Protein AF-A0A2H9QC06-F1 (afdb_monomer)

Radius of gyration: 13.52 Å; Cα contacts (8 Å, |Δi|>4): 52; chains: 1; bounding box: 35×26×29 Å

Mean predicted aligned error: 5.18 Å

Secondary structure (DSSP, 8-state):
--HHHHHHHHHHHHHHHHHHHHHH---EEEHHHHHHHHHS----SS-EEE--HHHHHHHHHHS------

Solvent-accessible surface area (backbone atoms only — not comparable to full-atom values): 4244 Å² total; per-residue (Å²): 144,70,69,60,66,60,50,52,53,44,33,50,54,36,47,53,50,53,54,52,47,66,74,76,50,83,67,46,69,36,64,44,49,36,45,22,75,74,70,69,57,62,80,33,67,64,87,45,71,49,63,54,74,69,56,48,54,57,47,54,76,78,43,90,82,76,78,83,131

Foldseek 3Di:
DPPVVVVVVLLVVVVVVVVVCVVPDDWDWDDPVVCCVPPVDDGDSDTDIGDDPVVVVVVVVVDPDDDDD

Sequence (69 aa):
MVKEFWSELL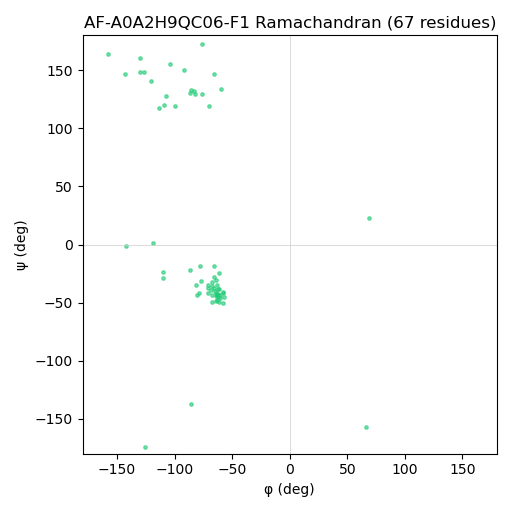TKESWAMLTSLAREYDFILIGGWSVYLWAGMHKSKDIDIVVDYGTLKLLSGRFNLGKNP

Structure (mmCIF, N/CA/C/O backbone):
data_AF-A0A2H9QC06-F1
#
_entry.id   AF-A0A2H9QC06-F1
#
loop_
_atom_site.group_PDB
_atom_site.id
_atom_site.type_symbol
_atom_site.label_atom_id
_atom_site.label_alt_id
_atom_site.label_comp_id
_atom_site.label_asym_id
_atom_site.label_entity_id
_atom_site.label_seq_id
_atom_site.pdbx_PDB_ins_code
_atom_site.Cartn_x
_atom_site.Cartn_y
_atom_site.Cartn_z
_atom_site.occupancy
_atom_site.B_iso_or_equiv
_atom_site.auth_seq_id
_atom_site.auth_comp_id
_atom_site.auth_asym_id
_atom_site.auth_atom_id
_atom_site.pdbx_PDB_model_num
ATOM 1 N N . MET A 1 1 ? 22.185 15.997 -17.093 1.00 45.69 1 MET A N 1
ATOM 2 C CA . MET A 1 1 ? 22.248 14.579 -16.681 1.00 45.69 1 MET A CA 1
ATOM 3 C C . MET A 1 1 ? 22.222 14.529 -15.150 1.00 45.69 1 MET A C 1
ATOM 5 O O . MET A 1 1 ? 23.267 14.546 -14.531 1.00 45.69 1 MET A O 1
ATOM 9 N N . VAL A 1 2 ? 21.031 14.638 -14.542 1.00 51.91 2 VAL A N 1
ATOM 10 C CA . VAL A 1 2 ? 20.799 14.643 -13.067 1.00 51.91 2 VAL A CA 1
ATOM 11 C C . VAL A 1 2 ? 19.507 13.865 -12.714 1.00 51.91 2 VAL A C 1
ATOM 13 O O . VAL A 1 2 ? 19.136 13.718 -11.557 1.00 51.91 2 VAL A O 1
ATOM 16 N N . LYS A 1 3 ? 18.788 13.346 -13.720 1.00 52.94 3 LYS A N 1
ATOM 17 C CA . LYS A 1 3 ? 17.408 12.853 -13.574 1.00 52.94 3 LYS A CA 1
ATOM 18 C C . LYS A 1 3 ? 17.314 11.471 -12.914 1.00 52.94 3 LYS A C 1
ATOM 20 O O . LYS A 1 3 ? 16.331 11.203 -12.233 1.00 52.94 3 LYS A O 1
ATOM 25 N N . GLU A 1 4 ? 18.317 10.618 -13.110 1.00 57.47 4 GLU A N 1
ATOM 26 C CA . GLU A 1 4 ? 18.265 9.210 -12.691 1.00 57.47 4 GLU A CA 1
ATOM 27 C C . GLU A 1 4 ? 18.521 9.030 -11.191 1.00 57.47 4 GLU A C 1
ATOM 29 O O . GLU A 1 4 ? 17.752 8.336 -10.536 1.00 57.47 4 GLU A O 1
ATOM 34 N N . PHE A 1 5 ? 19.490 9.746 -10.609 1.00 57.94 5 PHE A N 1
ATOM 35 C CA . PHE A 1 5 ? 19.861 9.577 -9.195 1.00 57.94 5 PHE A CA 1
ATOM 36 C C . PHE A 1 5 ? 18.705 9.878 -8.222 1.00 57.94 5 PHE A C 1
ATOM 38 O O . PHE A 1 5 ? 18.429 9.111 -7.302 1.00 57.94 5 PHE A O 1
ATOM 45 N N . TRP A 1 6 ? 17.961 10.963 -8.464 1.00 59.03 6 TRP A N 1
ATOM 46 C CA . TRP A 1 6 ? 16.772 11.303 -7.670 1.00 59.03 6 TRP A CA 1
ATOM 47 C C . TRP A 1 6 ? 15.627 10.308 -7.868 1.00 59.03 6 TRP A C 1
ATOM 49 O O . TRP A 1 6 ? 14.847 10.066 -6.950 1.00 59.03 6 TRP A O 1
ATOM 59 N N . SER A 1 7 ? 15.515 9.726 -9.063 1.00 72.12 7 SER A N 1
ATOM 60 C CA . SER A 1 7 ? 14.498 8.717 -9.352 1.00 72.12 7 SER A CA 1
ATOM 61 C C . SER A 1 7 ? 14.802 7.396 -8.645 1.00 72.12 7 SER A C 1
ATOM 63 O O . SER A 1 7 ? 13.886 6.741 -8.150 1.00 72.12 7 SER A O 1
ATOM 65 N N . GLU A 1 8 ? 16.072 7.009 -8.554 1.00 79.88 8 GLU A N 1
ATOM 66 C CA . GLU A 1 8 ? 16.491 5.799 -7.842 1.00 79.88 8 GLU A CA 1
ATOM 67 C C . GLU A 1 8 ? 16.284 5.909 -6.334 1.00 79.88 8 GLU A C 1
ATOM 69 O O . GLU A 1 8 ? 15.757 4.979 -5.725 1.00 79.88 8 GLU A O 1
ATOM 74 N N . LEU A 1 9 ? 16.632 7.051 -5.734 1.00 84.06 9 LEU A N 1
ATOM 75 C CA . LEU A 1 9 ? 16.409 7.263 -4.306 1.00 84.06 9 LEU A CA 1
ATOM 76 C C . LEU A 1 9 ? 14.915 7.194 -3.959 1.00 84.06 9 LEU A C 1
ATOM 78 O O . LEU A 1 9 ? 14.531 6.423 -3.083 1.00 84.06 9 LEU A O 1
ATOM 82 N N . LEU A 1 10 ? 14.073 7.920 -4.702 1.00 83.81 10 LEU A N 1
ATOM 83 C CA . LEU A 1 10 ? 12.623 7.921 -4.482 1.00 83.81 10 LEU A CA 1
ATOM 84 C C . LEU A 1 10 ? 12.023 6.524 -4.666 1.00 83.81 10 LEU A C 1
ATOM 86 O O . LEU A 1 10 ? 11.279 6.055 -3.817 1.00 83.81 10 LEU A O 1
ATOM 90 N N . THR A 1 11 ? 12.387 5.811 -5.735 1.00 89.69 11 THR A N 1
ATOM 91 C CA . THR A 1 11 ? 11.875 4.445 -5.950 1.00 89.69 11 THR A CA 1
ATOM 92 C C . THR A 1 11 ? 12.360 3.458 -4.883 1.00 89.69 11 THR A C 1
ATOM 94 O O . THR A 1 11 ? 11.648 2.501 -4.577 1.00 89.69 11 THR A O 1
ATOM 97 N N . LYS A 1 12 ? 13.532 3.682 -4.273 1.00 91.44 12 LYS A N 1
ATOM 98 C CA . LYS A 1 12 ? 14.023 2.888 -3.138 1.00 91.44 12 LYS A CA 1
ATOM 99 C C . LYS A 1 12 ? 13.230 3.159 -1.858 1.00 91.44 12 LYS A C 1
ATOM 101 O O . LYS A 1 12 ? 12.907 2.210 -1.145 1.00 91.44 12 LYS A O 1
ATOM 106 N N . GLU A 1 13 ? 12.903 4.415 -1.573 1.00 93.31 13 GLU A N 1
ATOM 107 C CA . GLU A 1 13 ? 12.058 4.786 -0.431 1.00 93.31 13 GLU A CA 1
ATOM 108 C C . GLU A 1 13 ? 10.643 4.221 -0.584 1.00 93.31 13 GLU A C 1
ATOM 110 O O . GLU A 1 13 ? 10.125 3.593 0.342 1.00 93.31 13 GLU A O 1
ATOM 115 N N . SER A 1 14 ? 10.060 4.324 -1.780 1.00 93.62 14 SER A N 1
ATOM 116 C CA . SER A 1 14 ? 8.759 3.724 -2.085 1.00 93.62 14 SER A CA 1
ATOM 117 C C . SER A 1 14 ? 8.792 2.199 -1.955 1.00 93.62 14 SER A C 1
ATOM 119 O O . SER A 1 14 ? 7.867 1.607 -1.408 1.00 93.62 14 SER A O 1
ATOM 121 N N . TRP A 1 15 ? 9.879 1.540 -2.365 1.00 95.12 15 TRP A N 1
ATOM 122 C CA . TRP A 1 15 ? 10.039 0.099 -2.153 1.00 95.12 15 TRP A CA 1
ATOM 123 C C . TRP A 1 15 ? 10.092 -0.282 -0.669 1.00 95.12 15 TRP A C 1
ATOM 125 O O . TRP A 1 15 ? 9.457 -1.254 -0.248 1.00 95.12 15 TRP A O 1
ATOM 135 N N . ALA A 1 16 ? 10.828 0.483 0.141 1.00 96.25 16 ALA A N 1
ATOM 136 C CA . ALA A 1 16 ? 10.892 0.267 1.583 1.00 96.25 16 ALA A CA 1
ATOM 137 C C . ALA A 1 16 ? 9.512 0.444 2.237 1.00 96.25 16 ALA A C 1
ATOM 139 O O . ALA A 1 16 ? 9.109 -0.399 3.041 1.00 96.25 16 ALA A O 1
ATOM 140 N N . MET A 1 17 ? 8.759 1.475 1.839 1.00 95.94 17 MET A N 1
ATOM 141 C CA . MET A 1 17 ? 7.391 1.697 2.311 1.00 95.94 17 MET A CA 1
ATOM 142 C C . MET A 1 17 ? 6.452 0.562 1.886 1.00 95.94 17 MET A C 1
ATOM 144 O O . MET A 1 17 ? 5.762 0.002 2.734 1.00 95.94 17 MET A O 1
ATOM 148 N N . LEU A 1 18 ? 6.470 0.156 0.612 1.00 96.56 18 LEU A N 1
ATOM 149 C CA . LEU A 1 18 ? 5.659 -0.956 0.105 1.00 96.56 18 LEU A CA 1
ATOM 150 C C . LEU A 1 18 ? 5.951 -2.257 0.864 1.00 96.56 18 LEU A C 1
ATOM 152 O O . LEU A 1 18 ? 5.031 -2.980 1.239 1.00 96.56 18 LEU A O 1
ATOM 156 N N . THR A 1 19 ? 7.226 -2.526 1.150 1.00 96.81 19 THR A N 1
ATOM 157 C CA . THR A 1 19 ? 7.640 -3.694 1.940 1.00 96.81 19 THR A CA 1
ATOM 158 C C . THR A 1 19 ? 7.152 -3.606 3.389 1.00 96.81 19 THR A C 1
ATOM 160 O O . THR A 1 19 ? 6.773 -4.627 3.958 1.00 96.81 19 THR A O 1
ATOM 163 N N . SER A 1 20 ? 7.150 -2.414 3.999 1.00 97.06 20 SER A N 1
ATOM 164 C CA . SER A 1 20 ? 6.581 -2.210 5.340 1.00 97.06 20 SER A CA 1
ATOM 165 C C . SER A 1 20 ? 5.081 -2.478 5.336 1.00 97.06 20 SER A C 1
ATOM 167 O O . SER A 1 20 ? 4.606 -3.266 6.144 1.00 97.06 20 SER A O 1
ATOM 169 N N . LEU A 1 21 ? 4.352 -1.897 4.378 1.00 97.19 21 LEU A N 1
ATOM 170 C CA . LEU A 1 21 ? 2.911 -2.099 4.238 1.00 97.19 21 LEU A CA 1
ATOM 171 C C . LEU A 1 21 ? 2.576 -3.587 4.08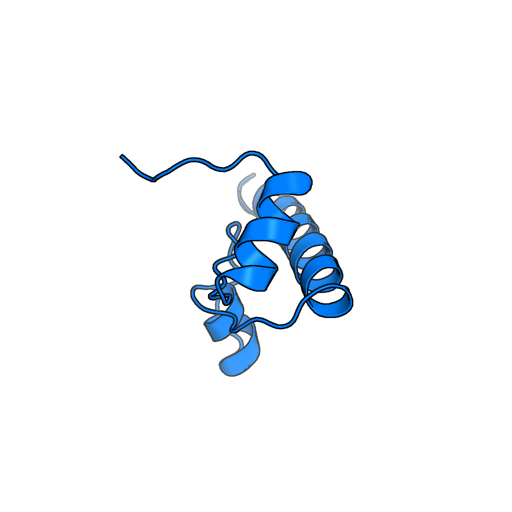3 1.00 97.19 21 LEU A C 1
ATOM 173 O O . LEU A 1 21 ? 1.696 -4.077 4.781 1.00 97.19 21 LEU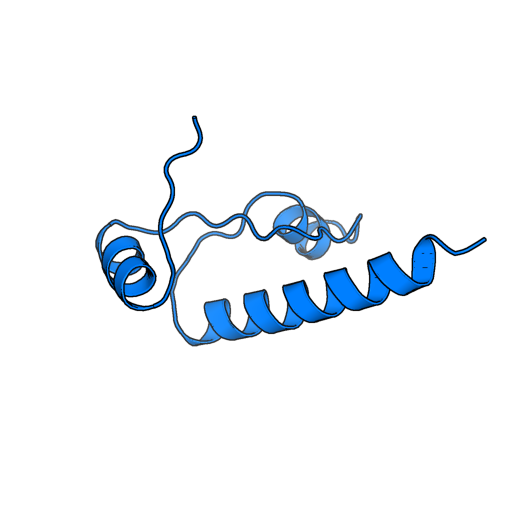 A O 1
ATOM 177 N N . ALA A 1 22 ? 3.313 -4.320 3.238 1.00 97.19 22 ALA A N 1
ATOM 178 C CA . ALA A 1 22 ? 3.084 -5.748 2.975 1.00 97.19 22 ALA A CA 1
ATOM 179 C C . ALA A 1 22 ? 3.337 -6.663 4.184 1.00 97.19 22 ALA A C 1
ATOM 181 O O . ALA A 1 22 ? 2.890 -7.805 4.194 1.00 97.19 22 ALA A O 1
ATOM 182 N N . ARG A 1 23 ? 4.075 -6.191 5.195 1.00 97.62 23 ARG A N 1
ATOM 183 C CA . ARG A 1 23 ? 4.283 -6.927 6.453 1.00 97.62 23 ARG A CA 1
ATOM 184 C C . ARG A 1 23 ? 3.182 -6.672 7.474 1.00 97.62 23 ARG A C 1
ATOM 186 O O . ARG A 1 23 ? 3.043 -7.454 8.407 1.00 97.62 23 ARG A O 1
ATOM 193 N N . GLU A 1 24 ? 2.477 -5.556 7.341 1.00 96.75 24 GLU A N 1
ATOM 194 C CA . GLU A 1 24 ? 1.581 -5.035 8.372 1.00 96.75 24 GLU A CA 1
ATOM 195 C C . GLU A 1 24 ? 0.101 -5.140 7.983 1.00 96.75 24 GLU A C 1
ATOM 197 O O . GLU A 1 24 ? -0.752 -5.163 8.868 1.00 96.75 24 GLU A O 1
ATOM 202 N N . TYR A 1 25 ? -0.209 -5.212 6.685 1.00 97.06 25 TYR A N 1
ATOM 203 C CA . TYR A 1 25 ? -1.577 -5.158 6.174 1.00 97.06 25 TYR A CA 1
ATOM 204 C C . TYR A 1 25 ? -1.787 -6.092 4.980 1.00 97.06 25 TYR A C 1
ATOM 206 O O . TYR A 1 25 ? -0.912 -6.222 4.122 1.00 97.06 25 TYR A O 1
ATOM 214 N N . ASP A 1 26 ? -2.996 -6.646 4.878 1.00 96.44 26 ASP A N 1
ATOM 215 C CA . ASP A 1 26 ? -3.482 -7.292 3.661 1.00 96.44 26 ASP A CA 1
ATOM 216 C C . ASP A 1 26 ? -4.017 -6.232 2.688 1.00 96.44 26 ASP A C 1
ATOM 218 O O . ASP A 1 26 ? -4.827 -5.374 3.052 1.00 96.44 26 ASP A O 1
ATOM 222 N N . PHE A 1 27 ? -3.566 -6.276 1.435 1.00 98.06 27 PHE A N 1
ATOM 223 C CA . PHE A 1 27 ? -4.026 -5.367 0.384 1.00 98.06 27 PHE A CA 1
ATOM 224 C C . PHE A 1 27 ? -3.802 -5.942 -1.013 1.00 98.06 27 PHE A C 1
ATOM 226 O O . PHE A 1 27 ? -3.000 -6.852 -1.223 1.00 98.06 27 PHE A O 1
ATOM 233 N N . ILE A 1 28 ? -4.481 -5.348 -1.993 1.00 98.25 28 ILE A N 1
ATOM 234 C CA . ILE A 1 28 ? -4.221 -5.581 -3.414 1.00 98.25 28 ILE A CA 1
ATOM 235 C C . ILE A 1 28 ? -3.371 -4.424 -3.933 1.00 98.25 28 ILE A C 1
ATOM 237 O O . ILE A 1 28 ? -3.786 -3.267 -3.884 1.00 98.25 28 ILE A O 1
ATOM 241 N N . LEU A 1 29 ? -2.174 -4.734 -4.429 1.00 97.06 29 LEU A N 1
ATOM 242 C CA . LEU A 1 29 ? -1.300 -3.756 -5.071 1.00 97.06 29 LEU A CA 1
ATOM 243 C C . LEU A 1 29 ? -1.807 -3.452 -6.484 1.00 97.06 29 LEU A C 1
ATOM 245 O O . LEU A 1 29 ? -2.016 -4.372 -7.274 1.00 97.06 29 LEU A O 1
ATOM 249 N N . ILE A 1 30 ? -1.950 -2.170 -6.816 1.00 96.31 30 ILE A N 1
ATOM 250 C CA . ILE A 1 30 ? -2.325 -1.699 -8.155 1.00 96.31 30 ILE A CA 1
ATOM 251 C C . ILE A 1 30 ? -1.288 -0.682 -8.668 1.00 96.31 30 ILE A C 1
ATOM 253 O O . ILE A 1 30 ? -0.222 -0.498 -8.076 1.00 96.31 30 ILE A O 1
ATOM 257 N N . GLY A 1 31 ? -1.544 -0.065 -9.823 1.00 93.12 31 GLY A N 1
ATOM 258 C CA . GLY A 1 31 ? -0.682 0.990 -10.364 1.00 93.12 31 GLY A CA 1
ATOM 259 C C . GLY A 1 31 ? 0.711 0.504 -10.777 1.00 93.12 31 GLY A C 1
ATOM 260 O O . GLY A 1 31 ? 0.923 -0.675 -11.076 1.00 93.12 31 GLY A O 1
ATOM 261 N N . GLY A 1 32 ? 1.684 1.416 -10.818 1.00 93.00 32 GLY A N 1
ATOM 262 C CA . GLY A 1 32 ? 2.998 1.138 -11.412 1.00 93.00 32 GLY A CA 1
ATOM 263 C C . GLY A 1 32 ? 3.799 0.043 -10.699 1.00 93.00 32 GLY A C 1
ATOM 264 O O . GLY A 1 32 ? 4.464 -0.753 -11.359 1.00 93.00 32 GLY A O 1
ATOM 265 N N . TRP A 1 33 ? 3.691 -0.073 -9.370 1.00 94.56 33 TRP A N 1
ATOM 266 C CA . TRP A 1 33 ? 4.366 -1.143 -8.625 1.00 94.56 33 TRP A CA 1
ATOM 267 C C . TRP A 1 33 ? 3.803 -2.534 -8.929 1.00 94.56 33 TRP A C 1
ATOM 269 O O . TRP A 1 33 ? 4.580 -3.485 -9.013 1.00 94.56 33 TRP A O 1
ATOM 279 N N . SER A 1 34 ? 2.490 -2.658 -9.157 1.00 94.94 34 SER A N 1
ATOM 280 C CA . SER A 1 34 ? 1.892 -3.936 -9.572 1.00 94.94 34 SER A CA 1
ATOM 281 C C . SER A 1 34 ? 2.435 -4.394 -10.931 1.00 94.94 34 SER A C 1
ATOM 283 O O . SER A 1 34 ? 2.850 -5.541 -11.082 1.00 94.94 34 SER A O 1
ATOM 285 N N . VAL A 1 35 ? 2.542 -3.471 -11.893 1.00 93.38 35 VAL A N 1
ATOM 286 C CA . VAL A 1 35 ? 3.081 -3.744 -13.232 1.00 93.38 35 VAL A CA 1
ATOM 287 C C . VAL A 1 35 ? 4.581 -4.043 -13.172 1.00 93.38 35 VAL A C 1
ATOM 289 O O . VAL A 1 35 ? 5.051 -4.948 -13.859 1.00 93.38 35 VAL A O 1
ATOM 292 N N . TYR A 1 36 ? 5.339 -3.330 -12.332 1.00 93.38 36 TYR A N 1
ATOM 293 C CA . TYR A 1 36 ? 6.757 -3.614 -12.107 1.00 93.38 36 TYR A CA 1
ATOM 294 C C . TYR A 1 36 ? 6.978 -5.045 -11.608 1.00 93.38 36 TYR A C 1
ATOM 296 O O . TYR A 1 36 ? 7.792 -5.767 -12.176 1.00 93.38 36 TYR A O 1
ATOM 304 N N . LEU A 1 37 ? 6.246 -5.464 -10.573 1.00 93.31 37 LEU A N 1
ATOM 305 C CA . LEU A 1 37 ? 6.408 -6.795 -9.985 1.00 93.31 37 LEU A CA 1
ATOM 306 C C . LEU A 1 37 ? 5.896 -7.911 -10.897 1.00 93.31 37 LEU A C 1
ATOM 308 O O . LEU A 1 37 ? 6.480 -8.991 -10.914 1.00 93.31 37 LEU A O 1
ATOM 312 N N . TRP A 1 38 ? 4.831 -7.655 -11.657 1.00 94.00 38 TRP A N 1
ATOM 313 C CA . TRP A 1 38 ? 4.231 -8.655 -12.537 1.00 94.00 38 TRP A CA 1
ATOM 314 C C . TRP A 1 38 ? 4.969 -8.815 -13.871 1.00 94.00 38 TRP A C 1
ATOM 316 O O . TRP A 1 38 ? 5.173 -9.931 -14.338 1.00 94.00 38 TRP A O 1
ATOM 326 N N . ALA A 1 39 ? 5.361 -7.704 -14.497 1.00 91.62 39 ALA A N 1
ATOM 327 C CA . ALA A 1 39 ? 5.872 -7.671 -15.869 1.00 91.62 39 ALA A CA 1
ATOM 328 C C . ALA A 1 39 ? 7.316 -7.146 -15.987 1.00 91.62 39 ALA A C 1
ATOM 330 O O . ALA A 1 39 ? 7.831 -7.030 -17.097 1.00 91.62 39 ALA A O 1
ATOM 331 N N . GLY A 1 40 ? 7.979 -6.801 -14.876 1.00 85.88 40 GLY A N 1
ATOM 332 C CA . GLY A 1 40 ? 9.368 -6.323 -14.876 1.00 85.88 40 GLY A CA 1
ATOM 333 C C . GLY A 1 40 ? 9.564 -4.940 -15.510 1.00 85.88 40 GLY A C 1
ATOM 334 O O . GLY A 1 40 ? 10.656 -4.639 -15.984 1.00 85.88 40 GLY A O 1
ATOM 335 N N . MET A 1 41 ? 8.510 -4.117 -15.568 1.00 82.94 41 MET A N 1
ATOM 336 C CA . MET A 1 41 ? 8.512 -2.836 -16.291 1.00 82.94 41 MET A CA 1
ATOM 337 C C . MET A 1 41 ? 9.066 -1.665 -15.447 1.00 82.94 41 MET A C 1
ATOM 339 O O . MET A 1 41 ? 10.094 -1.794 -14.789 1.00 82.94 41 MET A O 1
ATOM 343 N N . HIS A 1 42 ? 8.446 -0.478 -15.484 1.00 76.62 42 HIS A N 1
ATOM 344 C CA . HIS A 1 42 ? 8.946 0.711 -14.790 1.00 76.62 42 HIS A CA 1
ATOM 345 C C . HIS A 1 42 ? 8.486 0.770 -13.330 1.00 76.62 42 HIS A C 1
ATOM 347 O O . HIS A 1 42 ? 7.301 0.628 -13.035 1.00 76.62 42 HIS A O 1
ATOM 353 N N . LYS A 1 43 ? 9.430 1.048 -12.423 1.00 81.12 43 LYS A N 1
ATOM 354 C CA . LYS A 1 43 ? 9.139 1.378 -11.021 1.00 81.12 43 LYS A CA 1
ATOM 355 C C . LYS A 1 43 ? 8.384 2.704 -10.931 1.00 81.12 43 LYS A C 1
ATOM 357 O O . LYS A 1 43 ? 8.648 3.623 -11.706 1.00 81.12 43 LYS A O 1
ATOM 362 N N . SER A 1 44 ? 7.503 2.810 -9.941 1.00 85.38 44 SER A N 1
ATOM 363 C CA . SER A 1 44 ? 6.770 4.038 -9.628 1.00 85.38 44 SER A CA 1
ATOM 364 C C . SER A 1 44 ? 7.335 4.725 -8.387 1.00 85.38 44 SER A C 1
ATOM 366 O O . SER A 1 44 ? 7.937 4.085 -7.523 1.00 85.38 44 SER A O 1
ATOM 368 N N . LYS A 1 45 ? 7.121 6.038 -8.294 1.00 88.50 45 LYS A N 1
ATOM 369 C CA . LYS A 1 45 ? 7.354 6.808 -7.065 1.00 88.50 45 LYS A CA 1
ATOM 370 C C . LYS A 1 45 ? 6.175 6.668 -6.104 1.00 88.50 45 LYS A C 1
ATOM 372 O O . LYS A 1 45 ? 6.382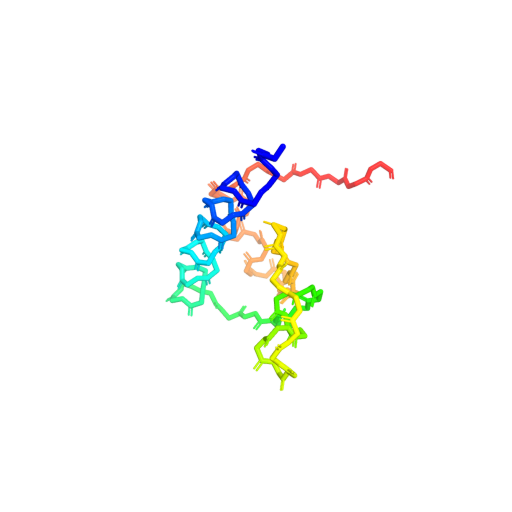 6.573 -4.901 1.00 88.50 45 LYS A O 1
ATOM 377 N N . ASP A 1 46 ? 4.967 6.579 -6.637 1.00 91.94 46 ASP A N 1
ATOM 378 C CA . ASP A 1 46 ? 3.744 6.456 -5.850 1.00 91.94 46 ASP A CA 1
ATOM 379 C C . ASP A 1 46 ? 3.383 4.983 -5.629 1.00 91.94 46 ASP A C 1
ATOM 381 O O . ASP A 1 46 ? 3.719 4.126 -6.454 1.00 91.94 46 ASP A O 1
ATOM 385 N N . ILE A 1 47 ? 2.725 4.694 -4.503 1.00 95.25 47 ILE A N 1
ATOM 386 C CA . ILE A 1 47 ? 2.237 3.362 -4.128 1.00 95.25 47 ILE A CA 1
ATOM 387 C C . ILE A 1 47 ? 0.714 3.406 -4.116 1.00 95.25 47 ILE A C 1
ATOM 389 O O . ILE A 1 47 ? 0.121 4.098 -3.291 1.00 95.25 47 ILE A O 1
ATOM 393 N N . ASP A 1 48 ? 0.099 2.618 -4.991 1.00 95.50 48 ASP A N 1
ATOM 394 C CA . ASP A 1 48 ? -1.349 2.525 -5.110 1.00 95.50 48 ASP A CA 1
ATOM 395 C C . ASP A 1 48 ? -1.823 1.167 -4.581 1.00 95.50 48 ASP A C 1
ATOM 397 O O . ASP A 1 48 ? -1.426 0.116 -5.090 1.00 95.50 48 ASP A O 1
ATOM 401 N N . ILE A 1 49 ? -2.677 1.175 -3.558 1.00 97.25 49 ILE A N 1
ATOM 402 C CA . ILE A 1 49 ? -3.214 -0.041 -2.936 1.00 97.25 49 ILE A CA 1
ATOM 403 C C . ILE A 1 49 ? -4.732 0.031 -2.806 1.00 97.25 49 ILE A C 1
ATOM 405 O O . ILE A 1 49 ? -5.307 1.096 -2.589 1.00 97.25 49 ILE A O 1
ATOM 409 N N . VAL A 1 50 ? -5.374 -1.129 -2.895 1.00 98.19 50 VAL A N 1
ATOM 410 C CA . VAL A 1 50 ? -6.780 -1.323 -2.541 1.00 98.19 50 VAL A CA 1
ATOM 411 C C . VAL A 1 50 ? -6.837 -2.117 -1.245 1.00 98.19 50 VAL A C 1
ATOM 413 O O . VAL A 1 50 ? -6.229 -3.182 -1.131 1.00 98.19 50 VAL A O 1
ATOM 416 N N . VAL A 1 51 ? -7.580 -1.591 -0.279 1.00 97.75 51 VAL A N 1
ATOM 417 C CA . VAL A 1 51 ? -7.768 -2.163 1.058 1.00 97.75 51 VAL A CA 1
ATOM 418 C C . VAL A 1 51 ? -9.251 -2.216 1.399 1.00 97.75 51 VAL A C 1
ATOM 420 O O . VAL A 1 51 ? -10.056 -1.488 0.813 1.00 97.75 51 VAL A O 1
ATOM 423 N N . ASP A 1 52 ? -9.619 -3.052 2.365 1.00 98.00 52 ASP A N 1
ATOM 424 C CA . ASP A 1 52 ? -10.963 -3.024 2.933 1.00 98.00 52 ASP A CA 1
ATOM 425 C C . ASP A 1 52 ? -11.164 -1.837 3.899 1.00 98.00 52 ASP A C 1
ATOM 427 O O . ASP A 1 52 ? -10.236 -1.101 4.253 1.00 98.00 52 ASP A O 1
ATOM 431 N N . TYR A 1 53 ? -12.406 -1.637 4.351 1.00 96.62 53 TYR A N 1
ATOM 432 C CA . TYR A 1 53 ? -12.740 -0.546 5.271 1.00 96.62 53 TYR A CA 1
ATOM 433 C C . TYR A 1 53 ? -12.057 -0.671 6.642 1.00 96.62 53 TYR A C 1
ATOM 435 O O . TYR A 1 53 ? -11.776 0.349 7.277 1.00 96.62 53 TYR A O 1
ATOM 443 N N . GLY A 1 54 ? -11.791 -1.894 7.113 1.00 97.12 54 GLY A N 1
ATOM 444 C CA . GLY A 1 54 ? -11.129 -2.129 8.398 1.00 97.12 54 GLY A CA 1
ATOM 445 C C . GLY A 1 54 ? -9.678 -1.661 8.360 1.00 97.12 54 GLY A C 1
ATOM 446 O O . GLY A 1 54 ? -9.250 -0.859 9.191 1.00 97.12 54 GLY A O 1
ATOM 447 N N . THR A 1 55 ? -8.955 -2.083 7.331 1.00 97.00 55 THR A N 1
ATOM 448 C CA . THR A 1 55 ? -7.569 -1.704 7.061 1.00 97.00 55 THR A CA 1
ATOM 449 C C . THR A 1 55 ? -7.454 -0.215 6.756 1.00 97.00 55 THR A C 1
ATOM 451 O O . THR A 1 55 ? -6.569 0.446 7.297 1.00 97.00 55 THR A O 1
ATOM 454 N N . LEU A 1 56 ? -8.391 0.367 5.998 1.00 95.94 56 LEU A N 1
ATOM 455 C CA . LEU A 1 56 ? -8.433 1.815 5.774 1.00 95.94 56 LEU A CA 1
ATOM 456 C C . LEU A 1 56 ? -8.533 2.599 7.093 1.00 95.94 56 LEU A C 1
ATOM 458 O O . LEU A 1 56 ? -7.847 3.606 7.273 1.00 95.94 56 LEU A O 1
ATOM 462 N N . LYS A 1 57 ? -9.347 2.123 8.043 1.00 95.81 57 LYS A N 1
ATOM 463 C CA . LYS A 1 57 ? -9.453 2.733 9.373 1.00 95.81 57 LYS A CA 1
ATOM 464 C C . LYS A 1 57 ? -8.136 2.632 10.148 1.00 95.81 57 LYS A C 1
ATOM 466 O O . LYS A 1 57 ? -7.739 3.617 10.765 1.00 95.81 57 LYS A O 1
ATOM 471 N N . LEU A 1 58 ? -7.436 1.497 10.092 1.00 96.00 58 LEU A N 1
ATOM 472 C CA . LEU A 1 58 ? -6.113 1.347 10.718 1.00 96.00 58 LEU A CA 1
ATOM 473 C C . LEU A 1 58 ? -5.085 2.305 10.101 1.00 96.00 58 LEU A C 1
ATOM 475 O O . LEU A 1 58 ? -4.378 3.001 10.829 1.00 96.00 58 LEU A O 1
ATOM 479 N N . LEU A 1 59 ? -5.053 2.400 8.770 1.00 95.56 59 LEU A N 1
ATOM 480 C CA . LEU A 1 59 ? -4.174 3.314 8.041 1.00 95.56 59 LEU A CA 1
ATOM 481 C C . LEU A 1 59 ? -4.456 4.779 8.392 1.00 95.56 59 LEU A C 1
ATOM 483 O O . LEU A 1 59 ? -3.512 5.542 8.578 1.00 95.56 59 LEU A O 1
ATOM 487 N N . SER A 1 60 ? -5.724 5.161 8.580 1.00 94.69 60 SER A N 1
ATOM 488 C CA . SER A 1 60 ? -6.104 6.520 9.000 1.00 94.69 60 SER A CA 1
ATOM 489 C C . SER A 1 60 ? -5.560 6.932 10.370 1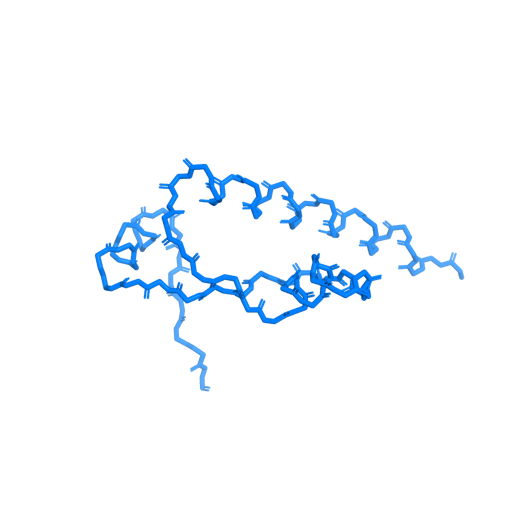.00 94.69 60 SER A C 1
ATOM 491 O O . SER A 1 60 ? -5.391 8.117 10.635 1.00 94.69 60 SER A O 1
ATOM 493 N N . GLY A 1 61 ? -5.269 5.960 11.243 1.00 95.25 61 GLY A N 1
ATOM 494 C CA . GLY A 1 61 ? -4.649 6.216 12.542 1.00 95.25 61 GLY A CA 1
ATOM 495 C C . GLY A 1 61 ? -3.143 6.472 12.456 1.00 95.25 61 GLY A C 1
ATOM 496 O O . GLY A 1 61 ? -2.562 7.011 13.395 1.00 95.25 61 GLY A O 1
ATOM 497 N N . ARG A 1 62 ? -2.506 6.082 11.344 1.00 94.38 62 ARG A N 1
ATOM 498 C 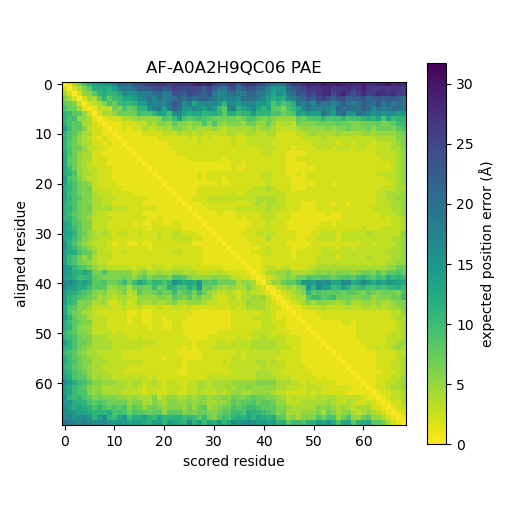CA . ARG A 1 62 ? -1.053 6.170 11.132 1.00 94.38 62 ARG A CA 1
ATOM 499 C C . ARG A 1 62 ? -0.655 7.221 10.099 1.00 94.38 62 ARG A C 1
ATOM 501 O O . ARG A 1 62 ? 0.440 7.769 10.185 1.00 94.38 62 ARG A O 1
ATOM 508 N N . PHE A 1 63 ? -1.521 7.493 9.129 1.00 93.06 63 PHE A N 1
ATOM 509 C CA . PHE A 1 63 ? -1.260 8.394 8.015 1.00 93.06 63 PHE A CA 1
ATOM 510 C C . PHE A 1 63 ? -2.352 9.454 7.903 1.00 93.06 63 PHE A C 1
ATOM 512 O O . PHE A 1 63 ? -3.525 9.194 8.166 1.00 93.06 63 PHE A O 1
ATOM 519 N N . ASN A 1 64 ? -1.969 10.643 7.440 1.00 92.81 64 ASN A N 1
ATOM 520 C CA . ASN A 1 64 ? -2.936 11.683 7.113 1.00 92.81 64 ASN A CA 1
ATOM 521 C C . ASN A 1 64 ? -3.712 11.282 5.858 1.00 92.81 64 ASN A C 1
ATOM 523 O O . ASN A 1 64 ? -3.128 11.125 4.786 1.00 9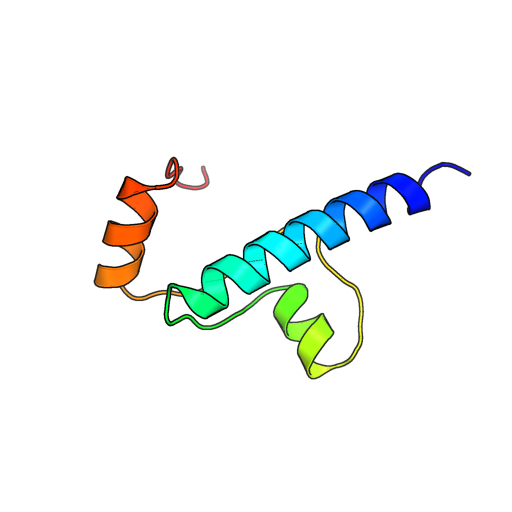2.81 64 ASN A O 1
ATOM 527 N N . LEU A 1 65 ? -5.030 11.148 5.991 1.00 89.19 65 LEU A N 1
ATOM 528 C CA . LEU A 1 65 ? -5.903 10.898 4.853 1.00 89.19 65 LEU A CA 1
ATOM 529 C C . LEU A 1 65 ? -6.330 12.212 4.202 1.00 89.19 65 LEU A C 1
ATOM 531 O O .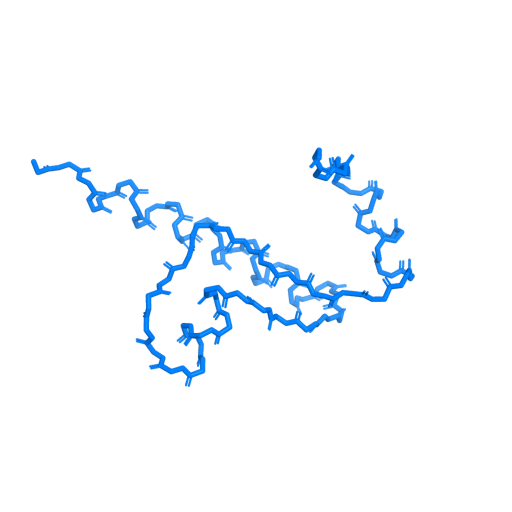 LEU A 1 65 ? -6.827 13.121 4.865 1.00 89.19 65 LEU A O 1
ATOM 535 N N . GLY A 1 66 ? -6.185 12.271 2.883 1.00 89.06 66 GLY A N 1
ATOM 536 C CA . GLY A 1 66 ? -6.789 13.285 2.031 1.00 89.06 66 GLY A CA 1
ATOM 537 C C . GLY A 1 66 ? -7.701 12.613 1.014 1.00 89.06 66 GLY A C 1
ATOM 538 O O . GLY A 1 66 ? -7.371 11.552 0.484 1.00 89.06 66 GLY A O 1
ATOM 539 N N . LYS A 1 67 ? -8.854 13.221 0.732 1.00 87.56 67 LYS A N 1
ATOM 540 C CA . LYS A 1 67 ? -9.638 12.858 -0.449 1.00 87.56 67 LYS A CA 1
ATOM 541 C C . LYS A 1 67 ? -9.055 13.620 -1.634 1.00 87.56 67 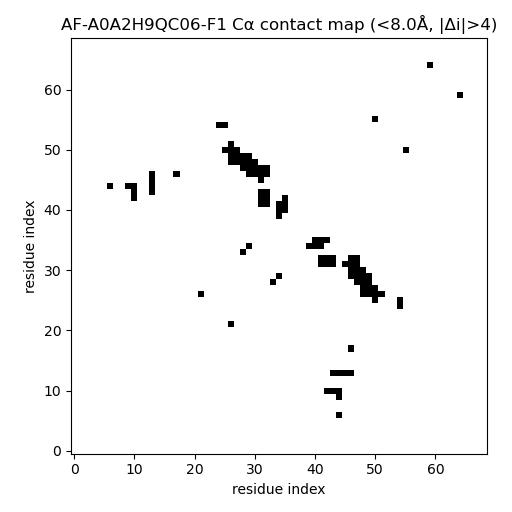LYS A C 1
ATOM 543 O O . LYS A 1 67 ? -8.832 14.823 -1.516 1.00 87.56 67 LYS A O 1
ATOM 548 N N . ASN A 1 68 ? -8.809 12.929 -2.745 1.00 78.19 68 ASN A N 1
ATOM 549 C CA . ASN A 1 68 ? -8.405 13.609 -3.972 1.00 78.19 68 ASN A CA 1
ATOM 550 C C . ASN A 1 68 ? -9.517 14.608 -4.370 1.00 78.19 68 ASN A C 1
ATOM 552 O O . ASN A 1 68 ? -10.692 14.230 -4.267 1.00 78.19 68 ASN A O 1
ATOM 556 N N . PRO A 1 69 ? -9.172 15.860 -4.723 1.00 66.94 69 PRO A N 1
ATOM 557 C CA . PRO A 1 69 ? -10.147 16.885 -5.089 1.00 66.94 69 PRO A CA 1
ATOM 558 C C . PRO A 1 69 ? -10.999 16.498 -6.303 1.00 66.94 69 PRO A C 1
ATOM 560 O O . PRO A 1 69 ? -10.518 15.714 -7.154 1.00 66.94 69 PRO A O 1
#

pLDDT: mean 88.89, std 12.54, range [45.69, 98.25]